Protein AF-0000000084341833 (afdb_homodimer)

Organism: Pseudonocardia thermophila (NCBI:txid1848)

Solvent-accessible surface area (backbone atoms only — not comparable to full-atom values): 9843 Å² total; per-residue (Å²): 118,82,86,72,82,60,78,78,48,49,78,26,49,56,100,87,25,45,24,37,38,28,77,38,63,88,56,93,53,40,26,41,33,35,30,28,66,87,80,62,47,67,31,76,39,40,23,58,54,50,42,45,56,39,68,47,55,66,70,62,62,53,46,72,66,36,63,72,71,69,50,65,79,59,66,60,54,97,68,69,70,81,126,119,81,85,71,83,60,76,78,46,47,77,26,48,56,100,88,25,44,24,38,39,29,77,39,62,87,56,93,54,39,26,40,33,35,30,27,66,88,80,62,48,66,30,77,38,41,22,59,54,50,41,46,56,36,67,45,56,65,69,63,62,53,47,70,65,36,63,71,73,67,49,65,80,61,66,61,55,97,70,66,70,83,127

Structure (mmCIF, N/CA/C/O backbone):
data_AF-0000000084341833-model_v1
#
loop_
_entity.id
_entity.type
_entity.pdbx_description
1 polymer 'Uncharacterized protein'
#
loop_
_atom_site.group_PDB
_atom_site.id
_atom_site.type_symbol
_atom_site.label_atom_id
_atom_site.label_alt_id
_atom_site.label_comp_id
_atom_site.label_asym_id
_atom_site.label_entity_id
_atom_site.label_seq_id
_atom_site.pdbx_PDB_ins_code
_atom_site.Cartn_x
_atom_site.Cartn_y
_atom_site.Cartn_z
_atom_site.occupancy
_atom_site.B_iso_or_equiv
_atom_site.auth_seq_id
_atom_site.auth_comp_id
_atom_site.auth_asym_id
_atom_site.auth_atom_id
_atom_site.pdbx_PDB_model_num
ATOM 1 N N . MET A 1 1 ? -17.547 20.031 17.734 1 27.19 1 MET A N 1
ATOM 2 C CA . MET A 1 1 ? -16.531 18.984 17.828 1 27.19 1 MET A CA 1
ATOM 3 C C . MET A 1 1 ? -16.281 18.359 16.453 1 27.19 1 MET A C 1
ATOM 5 O O . MET A 1 1 ? -17.219 17.891 15.805 1 27.19 1 MET A O 1
ATOM 9 N N . CYS A 1 2 ? -15.461 19.109 15.523 1 35.31 2 CYS A N 1
ATOM 10 C CA . CYS A 1 2 ? -15.07 18.188 14.469 1 35.31 2 CYS A CA 1
ATOM 11 C C . CYS A 1 2 ? -14.812 16.797 15.031 1 35.31 2 CYS A C 1
ATOM 13 O O . CYS A 1 2 ? -14.125 16.641 16.047 1 35.31 2 CYS A O 1
ATOM 15 N N . GLY A 1 3 ? -15.898 15.867 15.438 1 33.78 3 GLY A N 1
ATOM 16 C CA . GLY A 1 3 ? -15.711 14.594 16.109 1 33.78 3 GLY A CA 1
ATOM 17 C C . GLY A 1 3 ? -14.297 14.062 16 1 33.78 3 GLY A C 1
ATOM 18 O O . GLY A 1 3 ? -13.82 13.766 14.898 1 33.78 3 GLY A O 1
ATOM 19 N N . LEU A 1 4 ? -13.305 14.328 16.828 1 34.62 4 LEU A N 1
ATOM 20 C CA . LEU A 1 4 ? -11.859 14.25 17.031 1 34.62 4 LEU A CA 1
ATOM 21 C C . LEU A 1 4 ? -11.336 12.859 16.688 1 34.62 4 LEU A C 1
ATOM 23 O O . LEU A 1 4 ? -10.438 12.719 15.859 1 34.62 4 LEU A O 1
ATOM 27 N N . GLY A 1 5 ? -11.164 11.906 17.875 1 37.97 5 GLY A N 1
ATOM 28 C CA . GLY A 1 5 ? -10.047 11.078 18.297 1 37.97 5 GLY A CA 1
ATOM 29 C C . GLY A 1 5 ? -9.828 9.867 17.406 1 37.97 5 GLY A C 1
ATOM 30 O O . GLY A 1 5 ? -9.117 8.938 17.797 1 37.97 5 GLY A O 1
ATOM 31 N N . GLU A 1 6 ? -10.883 9.273 16.922 1 42.5 6 GLU A N 1
ATOM 32 C CA . GLU A 1 6 ? -10.828 8.031 16.156 1 42.5 6 GLU A CA 1
ATOM 33 C C . GLU A 1 6 ? -9.75 8.102 15.078 1 42.5 6 GLU A C 1
ATOM 35 O O . GLU A 1 6 ? -9.609 9.109 14.398 1 42.5 6 GLU A O 1
ATOM 40 N N . GLU A 1 7 ? -8.711 7.484 15.469 1 52.03 7 GLU A N 1
ATOM 41 C CA . GLU A 1 7 ? -7.637 7.457 14.484 1 52.03 7 GLU A CA 1
ATOM 42 C C . GLU A 1 7 ? -8.18 7.66 13.07 1 52.03 7 GLU A C 1
ATOM 44 O O . GLU A 1 7 ? -9.148 7.012 12.672 1 52.03 7 GLU A O 1
ATOM 49 N N . ALA A 1 8 ? -8.461 8.859 12.641 1 73.69 8 ALA A N 1
ATOM 50 C CA . ALA A 1 8 ? -8.914 9.383 11.359 1 73.69 8 ALA A CA 1
ATOM 51 C C . ALA A 1 8 ? -8.383 8.539 10.203 1 73.69 8 ALA A C 1
ATOM 53 O O . ALA A 1 8 ? -7.242 8.719 9.766 1 73.69 8 ALA A O 1
ATOM 54 N N . GLY A 1 9 ? -8.875 7.254 10.375 1 89.69 9 GLY A N 1
ATOM 55 C CA . GLY A 1 9 ? -8.555 6.422 9.227 1 89.69 9 GLY A CA 1
ATOM 56 C C . GLY A 1 9 ? -9.703 6.312 8.234 1 89.69 9 GLY A C 1
ATOM 57 O O . GLY A 1 9 ? -10.766 6.895 8.445 1 89.69 9 GLY A O 1
ATOM 58 N N . ALA A 1 10 ? -9.391 5.941 7.109 1 93.38 10 ALA A N 1
ATOM 59 C CA . ALA A 1 10 ? -10.367 5.695 6.047 1 93.38 10 ALA A CA 1
ATOM 60 C C . ALA A 1 10 ? -10.492 4.203 5.762 1 93.38 10 ALA A C 1
ATOM 62 O O . ALA A 1 10 ? -9.508 3.467 5.805 1 93.38 10 ALA A O 1
ATOM 63 N N . VAL A 1 11 ? -11.797 3.777 5.578 1 95.69 11 VAL A N 1
ATOM 64 C CA . VAL A 1 11 ? -12.039 2.377 5.246 1 95.69 11 VAL A CA 1
ATOM 65 C C . VAL A 1 11 ? -12.203 2.223 3.736 1 95.69 11 VAL A C 1
ATOM 67 O O . VAL A 1 11 ? -12.945 2.977 3.104 1 95.69 11 VAL A O 1
ATOM 70 N N . ILE A 1 12 ? -11.453 1.333 3.135 1 96.38 12 ILE A N 1
ATOM 71 C CA . ILE A 1 12 ? -11.57 0.917 1.741 1 96.38 12 ILE A CA 1
ATOM 72 C C . ILE A 1 12 ? -12.039 -0.536 1.675 1 96.38 12 ILE A C 1
ATOM 74 O O . ILE A 1 12 ? -11.352 -1.438 2.158 1 96.38 12 ILE A O 1
ATOM 78 N N . GLU A 1 13 ? -13.234 -0.699 1.108 1 96.25 13 GLU A N 1
ATOM 79 C CA . GLU A 1 13 ? -13.812 -2.041 1.146 1 96.25 13 GLU A CA 1
ATOM 80 C C . GLU A 1 13 ? -14.641 -2.322 -0.105 1 96.25 13 GLU A C 1
ATOM 82 O O . GLU A 1 13 ? -15.062 -1.394 -0.796 1 96.25 13 GLU A O 1
ATOM 87 N N . ASN A 1 14 ? -14.641 -3.52 -0.486 1 95.25 14 ASN A N 1
ATOM 88 C CA . ASN A 1 14 ? -15.578 -4.082 -1.448 1 95.25 14 ASN A CA 1
ATOM 89 C C . ASN A 1 14 ? -16.156 -5.402 -0.954 1 95.25 14 ASN A C 1
ATOM 91 O O . ASN A 1 14 ? -16.047 -5.73 0.229 1 95.25 14 ASN A O 1
ATOM 95 N N . GLU A 1 15 ? -16.875 -6.125 -1.63 1 94.88 15 GLU A N 1
ATOM 96 C CA . GLU A 1 15 ? -17.531 -7.359 -1.211 1 94.88 15 GLU A CA 1
ATOM 97 C C . GLU A 1 15 ? -16.516 -8.422 -0.812 1 94.88 15 GLU A C 1
ATOM 99 O O . GLU A 1 15 ? -16.844 -9.352 -0.071 1 94.88 15 GLU A O 1
ATOM 104 N N . PHE A 1 16 ? -15.195 -8.289 -1.16 1 94.56 16 PHE A N 1
ATOM 105 C CA . PHE A 1 16 ? -14.203 -9.336 -0.982 1 94.56 16 PHE A CA 1
ATOM 106 C C . PHE A 1 16 ? -13.203 -8.961 0.1 1 94.56 16 PHE A C 1
ATOM 108 O O . PHE A 1 16 ? -12.617 -9.828 0.743 1 94.56 16 PHE A O 1
ATOM 115 N N . ALA A 1 17 ? -13.055 -7.645 0.222 1 96.94 17 ALA A N 1
ATOM 116 C CA . ALA A 1 17 ? -12 -7.164 1.11 1 96.94 17 ALA A CA 1
ATOM 117 C C . ALA A 1 17 ? -12.445 -5.91 1.863 1 96.94 17 ALA A C 1
ATOM 119 O O . ALA A 1 17 ? -13.289 -5.156 1.379 1 96.94 17 ALA A O 1
ATOM 120 N N . SER A 1 18 ? -12 -5.742 3.113 1 97.81 18 SER A N 1
ATOM 121 C CA . SER A 1 18 ? -12.219 -4.578 3.967 1 97.81 18 SER A CA 1
ATOM 122 C C . SER A 1 18 ? -10.938 -4.191 4.707 1 97.81 18 SER A C 1
ATOM 124 O O . SER A 1 18 ? -10.43 -4.969 5.516 1 97.81 18 SER A O 1
ATOM 126 N N . VAL A 1 19 ? -10.406 -3.039 4.398 1 98 19 VAL A N 1
ATOM 127 C CA . VAL A 1 19 ? -9.164 -2.588 5.008 1 98 19 VAL A CA 1
ATOM 128 C C . VAL A 1 19 ? -9.328 -1.16 5.523 1 98 19 VAL A C 1
ATOM 130 O O . VAL A 1 19 ? -10.047 -0.355 4.926 1 98 19 VAL A O 1
ATOM 133 N N . THR A 1 20 ? -8.758 -0.88 6.668 1 97 20 THR A N 1
ATOM 134 C CA . THR A 1 20 ? -8.695 0.47 7.215 1 97 20 THR A CA 1
ATOM 135 C C . THR A 1 20 ? -7.293 1.055 7.039 1 97 20 THR A C 1
ATOM 137 O O . THR A 1 20 ? -6.297 0.39 7.328 1 97 20 THR A O 1
ATOM 140 N N . VAL A 1 21 ? -7.219 2.287 6.465 1 97.12 21 VAL A N 1
ATOM 141 C CA . VAL A 1 21 ? -5.938 2.975 6.32 1 97.12 21 VAL A CA 1
ATOM 142 C C . VAL A 1 21 ? -5.887 4.168 7.273 1 97.12 21 VAL A C 1
ATOM 144 O O . VAL A 1 21 ? -6.863 4.906 7.41 1 97.12 21 VAL A O 1
ATOM 147 N N . VAL A 1 22 ? -4.766 4.227 7.961 1 94.56 22 VAL A N 1
ATOM 148 C CA . VAL A 1 22 ? -4.562 5.285 8.945 1 94.56 22 VAL A CA 1
ATOM 149 C C . VAL A 1 22 ? -3.164 5.879 8.781 1 94.56 22 VAL A C 1
ATOM 151 O O . VAL A 1 22 ? -2.193 5.148 8.57 1 94.56 22 VAL A O 1
ATOM 154 N N . ILE A 1 23 ? -3.08 7.18 8.828 1 93.75 23 ILE A N 1
ATOM 155 C CA . ILE A 1 23 ? -1.766 7.809 8.906 1 93.75 23 ILE A CA 1
ATOM 156 C C . ILE A 1 23 ? -1.243 7.73 10.336 1 93.75 23 ILE A C 1
ATOM 158 O O . ILE A 1 23 ? -1.815 8.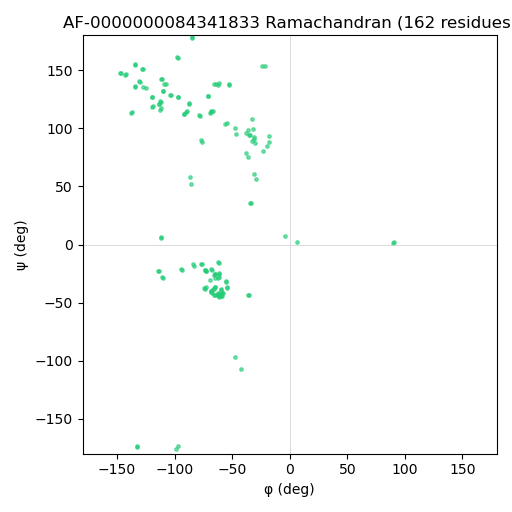336 11.25 1 93.75 23 ILE A O 1
ATOM 162 N N . ASP A 1 24 ? -0.227 6.949 10.5 1 92.94 24 ASP A N 1
ATOM 163 C CA . ASP A 1 24 ? 0.401 6.789 11.805 1 92.94 24 ASP A CA 1
ATOM 164 C C . ASP A 1 24 ? 1.513 7.816 12.008 1 92.94 24 ASP A C 1
ATOM 166 O O . ASP A 1 24 ? 2.549 7.758 11.344 1 92.94 24 ASP A O 1
ATOM 170 N N . GLU A 1 25 ? 1.318 8.695 12.938 1 85.88 25 GLU A N 1
ATOM 171 C CA . GLU A 1 25 ? 2.279 9.758 13.195 1 85.88 25 GLU A CA 1
ATOM 172 C C . GLU A 1 25 ? 2.969 9.57 14.539 1 85.88 25 GLU A C 1
ATOM 174 O O . GLU A 1 25 ? 3.541 10.516 15.086 1 85.88 25 GLU A O 1
ATOM 179 N N . ARG A 1 26 ? 2.764 8.453 15.258 1 79 26 ARG A N 1
ATOM 180 C CA . ARG A 1 26 ? 3.279 8.219 16.609 1 79 26 ARG A CA 1
ATOM 181 C C . ARG A 1 26 ? 4.801 8.141 16.594 1 79 26 ARG A C 1
ATOM 183 O O . ARG A 1 26 ? 5.445 8.445 17.609 1 79 26 ARG A O 1
ATOM 190 N N . GLY A 1 27 ? 5.438 7.789 15.57 1 76.25 27 GLY A N 1
ATOM 191 C CA . GLY A 1 27 ? 6.887 7.758 15.5 1 76.25 27 GLY A CA 1
ATOM 192 C C . GLY A 1 27 ? 7.48 8.977 14.82 1 76.25 27 GLY A C 1
ATOM 193 O O . GLY A 1 27 ? 6.816 10.008 14.695 1 76.25 27 GLY A O 1
ATOM 194 N N . HIS A 1 28 ? 8.742 8.992 14.641 1 78.12 28 HIS A N 1
ATOM 195 C CA . HIS A 1 28 ? 9.461 10.086 13.992 1 78.12 28 HIS A CA 1
ATOM 196 C C . HIS A 1 28 ? 8.945 10.328 12.578 1 78.12 28 HIS A C 1
ATOM 198 O O . HIS A 1 28 ? 8.727 11.477 12.18 1 78.12 28 HIS A O 1
ATOM 204 N N . ASP A 1 29 ? 8.727 9.25 11.93 1 87.75 29 ASP A N 1
ATOM 205 C CA . ASP A 1 29 ? 8.273 9.414 10.555 1 87.75 29 ASP A CA 1
ATOM 206 C C . ASP A 1 29 ? 6.824 8.969 10.383 1 87.75 29 ASP A C 1
ATOM 208 O O . ASP A 1 29 ? 6.375 8.047 11.07 1 87.75 29 ASP A O 1
ATOM 212 N N . ARG A 1 30 ? 6.137 9.641 9.609 1 92.94 30 ARG A N 1
ATOM 213 C CA . ARG A 1 30 ? 4.777 9.242 9.273 1 92.94 30 ARG A CA 1
ATOM 214 C C . ARG A 1 30 ? 4.77 7.93 8.492 1 92.94 30 ARG A C 1
ATOM 216 O O . ARG A 1 30 ? 5.617 7.715 7.625 1 92.94 30 ARG A O 1
ATOM 223 N N . ARG A 1 31 ? 3.854 7.074 8.828 1 96.44 31 ARG A N 1
ATOM 224 C CA . ARG A 1 31 ? 3.67 5.809 8.125 1 96.44 31 ARG A CA 1
ATOM 225 C C . ARG A 1 31 ? 2.193 5.551 7.836 1 96.44 31 ARG A C 1
ATOM 227 O O . ARG A 1 31 ? 1.319 6.16 8.453 1 96.44 31 ARG A O 1
ATOM 234 N N . LEU A 1 32 ? 2.008 4.793 6.844 1 96.69 32 LEU A N 1
ATOM 235 C CA . LEU A 1 32 ? 0.647 4.352 6.555 1 96.69 32 LEU A CA 1
ATOM 236 C C . LEU A 1 32 ? 0.351 3.023 7.242 1 96.69 32 LEU A C 1
ATOM 238 O O . LEU A 1 32 ? 1.014 2.02 6.973 1 96.69 32 LEU A O 1
ATOM 242 N N . ARG A 1 33 ? -0.517 3.086 8.172 1 96.94 33 ARG A N 1
ATOM 243 C CA . ARG A 1 33 ? -0.982 1.854 8.805 1 96.94 33 ARG A CA 1
ATOM 244 C C . ARG A 1 33 ? -2.164 1.264 8.047 1 96.94 33 ARG A C 1
ATOM 246 O O . ARG A 1 33 ? -3.148 1.957 7.781 1 96.94 33 ARG A O 1
ATOM 253 N N . VAL A 1 34 ? -2.076 0.056 7.566 1 97.88 34 VAL A N 1
ATOM 254 C CA . VAL A 1 34 ? -3.127 -0.677 6.871 1 97.88 34 VAL A CA 1
ATOM 255 C C . VAL A 1 34 ? -3.586 -1.857 7.723 1 97.88 34 VAL A C 1
ATOM 257 O O . VAL A 1 34 ? -2.779 -2.707 8.102 1 97.88 34 VAL A O 1
ATOM 260 N N . VAL A 1 35 ? -4.816 -1.916 8 1 97.81 35 VAL A N 1
ATOM 261 C CA . VAL A 1 35 ? -5.367 -2.967 8.852 1 97.81 35 VAL A CA 1
ATOM 262 C C . VAL A 1 35 ? -6.398 -3.775 8.07 1 97.81 35 VAL A C 1
ATOM 264 O O . VAL A 1 35 ? -7.34 -3.211 7.504 1 97.81 35 VAL A O 1
ATOM 267 N N . ASP A 1 36 ? -6.148 -5.086 7.883 1 98.06 36 ASP A N 1
ATOM 268 C CA . ASP A 1 36 ? -7.195 -5.98 7.398 1 98.06 36 ASP A CA 1
ATOM 269 C C . ASP A 1 36 ? -8.305 -6.133 8.43 1 98.06 36 ASP A C 1
ATOM 271 O O . ASP A 1 36 ? -8.125 -6.785 9.461 1 98.06 36 ASP A O 1
ATOM 275 N N . ASN A 1 37 ? -9.477 -5.672 8.117 1 97.94 37 ASN A N 1
ATOM 276 C CA . ASN A 1 37 ? -10.562 -5.613 9.094 1 97.94 37 ASN A CA 1
ATOM 277 C C . ASN A 1 37 ? -11.125 -7 9.383 1 97.94 37 ASN A C 1
ATOM 279 O O . ASN A 1 37 ? -11.781 -7.211 10.406 1 97.94 37 ASN A O 1
ATOM 283 N N . HIS A 1 38 ? -10.945 -7.988 8.492 1 96.5 38 HIS A N 1
ATOM 284 C CA . HIS A 1 38 ? -11.461 -9.336 8.703 1 96.5 38 HIS A CA 1
ATOM 285 C C . HIS A 1 38 ? -10.633 -10.086 9.734 1 96.5 38 HIS A C 1
ATOM 287 O O . HIS A 1 38 ? -11.18 -10.781 10.594 1 96.5 38 HIS A O 1
ATOM 293 N N . THR A 1 39 ? -9.297 -9.914 9.758 1 96.31 39 THR A N 1
ATOM 294 C CA . THR A 1 39 ? -8.414 -10.703 10.609 1 96.31 39 THR A CA 1
ATOM 295 C C . THR A 1 39 ? -7.75 -9.828 11.664 1 96.31 39 THR A C 1
ATOM 297 O O . THR A 1 39 ? -7.289 -10.328 12.695 1 96.31 39 THR A O 1
ATOM 300 N N . GLY A 1 40 ? -7.668 -8.578 11.414 1 96.81 40 GLY A N 1
ATOM 301 C CA . GLY A 1 40 ? -6.98 -7.676 12.328 1 96.81 40 GLY A CA 1
ATOM 302 C C . GLY A 1 40 ? -5.504 -7.527 12.016 1 96.81 40 GLY A C 1
ATOM 303 O O . GLY A 1 40 ? -4.785 -6.812 12.719 1 96.81 40 GLY A O 1
ATOM 304 N N . ARG A 1 41 ? -5.078 -8.211 10.945 1 97.12 41 ARG A N 1
ATOM 305 C CA . ARG A 1 41 ? -3.676 -8.102 10.562 1 97.12 41 ARG A CA 1
ATOM 306 C C . ARG A 1 41 ? -3.32 -6.66 10.203 1 97.12 41 ARG A C 1
ATOM 308 O O . ARG A 1 41 ? -4.102 -5.969 9.547 1 97.12 41 ARG A O 1
ATOM 315 N N . THR A 1 42 ? -2.123 -6.246 10.664 1 97.44 42 THR A N 1
ATOM 316 C CA . THR A 1 42 ? -1.72 -4.852 10.5 1 97.44 42 THR A CA 1
ATOM 317 C C . THR A 1 42 ? -0.347 -4.762 9.844 1 97.44 42 THR A C 1
ATOM 319 O O . THR A 1 42 ? 0.562 -5.523 10.18 1 97.44 42 THR A O 1
ATOM 322 N N . ALA A 1 43 ? -0.225 -3.852 8.859 1 97.75 43 ALA A N 1
ATOM 323 C CA . ALA A 1 43 ? 1.051 -3.551 8.219 1 97.75 43 ALA A CA 1
ATOM 324 C C . ALA A 1 43 ? 1.323 -2.049 8.219 1 97.75 43 ALA A C 1
ATOM 326 O O . ALA A 1 43 ? 0.39 -1.243 8.234 1 97.75 43 ALA A O 1
ATOM 327 N N . TYR A 1 44 ? 2.594 -1.712 8.242 1 96.5 44 TYR A N 1
ATOM 328 C CA . TYR A 1 44 ? 3.027 -0.319 8.219 1 96.5 44 TYR A CA 1
ATOM 329 C C . TYR A 1 44 ? 3.889 -0.039 6.992 1 96.5 44 TYR A C 1
ATOM 331 O O . TYR A 1 44 ? 4.84 -0.772 6.715 1 96.5 44 TYR A O 1
ATOM 339 N N . PHE A 1 45 ? 3.525 0.976 6.215 1 97.06 45 PHE A N 1
ATOM 340 C CA . PHE A 1 45 ? 4.281 1.363 5.031 1 97.06 45 PHE A CA 1
ATOM 341 C C . PHE A 1 45 ? 4.902 2.744 5.215 1 97.06 45 PHE A C 1
ATOM 343 O O . PHE A 1 45 ? 4.188 3.729 5.418 1 97.06 45 PHE A O 1
ATOM 350 N N . ASP A 1 46 ? 6.168 2.818 5.129 1 96.94 46 ASP A N 1
ATOM 351 C CA . ASP A 1 46 ? 6.859 4.102 5.188 1 96.94 46 ASP A CA 1
ATOM 352 C C . ASP A 1 46 ? 6.902 4.762 3.811 1 96.94 46 ASP A C 1
ATOM 354 O O . ASP A 1 46 ? 6.383 4.215 2.836 1 96.94 46 ASP A O 1
ATOM 358 N N . ALA A 1 47 ? 7.477 5.93 3.801 1 97.38 47 ALA A N 1
ATOM 359 C CA . ALA A 1 47 ? 7.496 6.738 2.582 1 97.38 47 ALA A CA 1
ATOM 360 C C . ALA A 1 47 ? 8.195 5.996 1.445 1 97.38 47 ALA A C 1
ATOM 362 O O . ALA A 1 47 ? 7.707 5.98 0.314 1 97.38 47 ALA A O 1
ATOM 363 N N . LEU A 1 48 ? 9.32 5.32 1.737 1 96.94 48 LEU A N 1
ATOM 364 C CA . LEU A 1 48 ? 10.102 4.641 0.709 1 96.94 48 LEU A CA 1
ATOM 365 C C . LEU A 1 48 ? 9.336 3.449 0.142 1 96.94 48 LEU A C 1
ATOM 367 O O . LEU A 1 48 ? 9.344 3.221 -1.069 1 96.94 48 LEU A O 1
ATOM 371 N N . LEU A 1 49 ? 8.688 2.734 1.006 1 96.62 49 LEU A N 1
ATOM 372 C CA . LEU A 1 49 ? 7.902 1.583 0.568 1 96.62 49 LEU A CA 1
ATOM 373 C C . LEU A 1 49 ? 6.723 2.023 -0.291 1 96.62 49 LEU A C 1
ATOM 375 O O . LEU A 1 49 ? 6.465 1.442 -1.348 1 96.62 49 LEU A O 1
ATOM 379 N N . LEU A 1 50 ? 6.027 3.07 0.121 1 97.56 50 LEU A N 1
ATOM 380 C CA . LEU A 1 50 ? 4.902 3.586 -0.649 1 97.56 50 LEU A CA 1
ATOM 381 C C . LEU A 1 50 ? 5.355 4.066 -2.023 1 97.56 50 LEU A C 1
ATOM 383 O O . LEU A 1 50 ? 4.68 3.822 -3.025 1 97.56 50 LEU A O 1
ATOM 387 N N . GLU A 1 51 ? 6.484 4.746 -2 1 97.62 51 GLU A N 1
ATOM 388 C CA . GLU A 1 51 ? 7.043 5.199 -3.271 1 97.62 51 GLU A CA 1
ATOM 389 C C . GLU A 1 51 ? 7.371 4.02 -4.18 1 97.62 51 GLU A C 1
ATOM 391 O O . GLU A 1 51 ? 7.078 4.051 -5.379 1 97.62 51 GLU A O 1
ATOM 396 N N . THR A 1 52 ? 7.996 2.992 -3.652 1 96 52 THR A N 1
ATOM 397 C CA . THR A 1 52 ? 8.336 1.781 -4.391 1 96 52 THR A CA 1
ATOM 398 C C . THR A 1 52 ? 7.082 1.121 -4.957 1 96 52 THR A C 1
ATOM 400 O O . THR A 1 52 ? 7.059 0.721 -6.121 1 96 52 THR A O 1
ATOM 403 N N . LEU A 1 53 ? 6.031 1.025 -4.164 1 96.56 53 LEU A N 1
ATOM 404 C CA . LEU A 1 53 ? 4.785 0.4 -4.598 1 96.56 53 LEU A CA 1
ATOM 405 C C . LEU A 1 53 ? 4.141 1.195 -5.727 1 96.56 53 LEU A C 1
ATOM 407 O O . LEU A 1 53 ? 3.561 0.615 -6.645 1 96.56 53 LEU A O 1
ATOM 411 N N . ALA A 1 54 ? 4.254 2.514 -5.637 1 97.06 54 ALA A N 1
ATOM 412 C CA . ALA A 1 54 ? 3.684 3.365 -6.68 1 97.06 54 ALA A CA 1
ATOM 413 C C . ALA A 1 54 ? 4.383 3.139 -8.016 1 97.06 54 ALA A C 1
ATOM 415 O O . ALA A 1 54 ? 3.795 3.352 -9.078 1 97.06 54 ALA A O 1
ATOM 416 N N . TRP A 1 55 ? 5.652 2.676 -7.961 1 95.25 55 TRP A N 1
ATOM 417 C CA . TRP A 1 55 ? 6.457 2.488 -9.164 1 95.25 55 TRP A CA 1
ATOM 418 C C . TRP A 1 55 ? 6.359 1.051 -9.664 1 95.25 55 TRP A C 1
ATOM 420 O O . TRP A 1 55 ? 6.688 0.766 -10.82 1 95.25 55 TRP A O 1
ATOM 430 N N . THR A 1 56 ? 5.984 0.169 -8.82 1 94.75 56 THR A N 1
ATOM 431 C CA . THR A 1 56 ? 5.891 -1.241 -9.18 1 94.75 56 THR A CA 1
ATOM 432 C C . THR A 1 56 ? 4.715 -1.48 -10.125 1 94.75 56 THR A C 1
ATOM 434 O O . THR A 1 56 ? 3.596 -1.038 -9.852 1 94.75 56 THR A O 1
ATOM 437 N N . PRO A 1 57 ? 4.961 -2.139 -11.273 1 94.31 57 PRO A N 1
ATOM 438 C CA . PRO A 1 57 ? 3.832 -2.453 -12.148 1 94.31 57 PRO A CA 1
ATOM 439 C C . PRO A 1 57 ? 2.705 -3.182 -11.422 1 94.31 57 PRO A C 1
ATOM 441 O O . PRO A 1 57 ? 2.963 -4.078 -10.617 1 94.31 57 PRO A O 1
ATOM 444 N N . GLU A 1 58 ? 1.444 -2.787 -11.719 1 93.12 58 GLU A N 1
ATOM 445 C CA . GLU A 1 58 ? 0.279 -3.359 -11.055 1 93.12 58 GLU A CA 1
ATOM 446 C C . GLU A 1 58 ? 0.267 -4.883 -11.172 1 93.12 58 GLU A C 1
ATOM 448 O O . GLU A 1 58 ? -0.135 -5.578 -10.242 1 93.12 58 GLU A O 1
ATOM 453 N N . ALA A 1 59 ? 0.717 -5.348 -12.367 1 91.62 59 ALA A N 1
ATOM 454 C CA . ALA A 1 59 ? 0.737 -6.793 -12.602 1 91.62 59 ALA A CA 1
ATOM 455 C C . ALA A 1 59 ? 1.624 -7.496 -11.578 1 91.62 59 ALA A C 1
ATOM 457 O O . ALA A 1 59 ? 1.312 -8.602 -11.133 1 91.62 59 ALA A O 1
ATOM 458 N N . GLU A 1 60 ? 2.77 -6.914 -11.188 1 91.5 60 GLU A N 1
ATOM 459 C CA . GLU A 1 60 ? 3.668 -7.488 -10.188 1 91.5 60 GLU A CA 1
ATOM 460 C C . GLU A 1 60 ? 3.035 -7.465 -8.797 1 91.5 60 GLU A C 1
ATOM 462 O O . GLU A 1 60 ? 3.127 -8.445 -8.055 1 91.5 60 GLU A O 1
ATOM 467 N N . LEU A 1 61 ? 2.371 -6.449 -8.438 1 94.5 61 LEU A N 1
ATOM 468 C CA . LEU A 1 61 ? 1.694 -6.348 -7.152 1 94.5 61 LEU A CA 1
ATOM 469 C C . LEU A 1 61 ? 0.555 -7.355 -7.055 1 94.5 61 LEU A C 1
ATOM 471 O O . LEU A 1 61 ? 0.379 -8.008 -6.02 1 94.5 61 LEU A O 1
ATOM 475 N N . ARG A 1 62 ? -0.137 -7.523 -8.203 1 92 62 ARG A N 1
ATOM 476 C CA . ARG A 1 62 ? -1.251 -8.469 -8.211 1 92 62 ARG A CA 1
ATOM 477 C C . ARG A 1 62 ? -0.751 -9.906 -8.18 1 92 62 ARG A C 1
ATOM 479 O O . ARG A 1 62 ? -1.475 -10.812 -7.758 1 92 62 ARG A O 1
ATOM 486 N N . GLY A 1 63 ? 0.499 -10.031 -8.633 1 90.5 63 GLY A N 1
ATOM 487 C CA . GLY A 1 63 ? 1.125 -11.336 -8.539 1 90.5 63 GLY A CA 1
ATOM 488 C C . GLY A 1 63 ? 1.269 -11.836 -7.113 1 90.5 63 GLY A C 1
ATOM 489 O O . GLY A 1 63 ? 1.325 -13.039 -6.871 1 90.5 63 GLY A O 1
ATOM 490 N N . LEU A 1 64 ? 1.31 -11.008 -6.203 1 90.38 64 LEU A N 1
ATOM 491 C CA . LEU A 1 64 ? 1.389 -11.359 -4.789 1 90.38 64 LEU A CA 1
ATOM 492 C C . LEU A 1 64 ? 0.1 -12.031 -4.324 1 90.38 64 LEU A C 1
ATOM 494 O O . LEU A 1 64 ? 0.08 -12.688 -3.281 1 90.38 64 LEU A O 1
ATOM 498 N N . LEU A 1 65 ? -1.016 -11.805 -5.059 1 85.62 65 LEU A N 1
ATOM 499 C CA . LEU A 1 65 ? -2.309 -12.406 -4.762 1 85.62 65 LEU A CA 1
ATOM 500 C C . LEU A 1 65 ? -2.34 -13.867 -5.207 1 85.62 65 LEU A C 1
ATOM 502 O O . LEU A 1 65 ? -3.223 -14.625 -4.801 1 85.62 65 LEU A O 1
ATOM 506 N N . ASP A 1 66 ? -1.312 -14.117 -6.078 1 80.06 66 ASP A N 1
ATOM 507 C CA . ASP A 1 66 ? -1.287 -15.461 -6.641 1 80.06 66 ASP A CA 1
ATOM 508 C C . ASP A 1 66 ? -0.953 -16.5 -5.574 1 80.06 66 ASP A C 1
ATOM 510 O O . ASP A 1 66 ? 0.146 -16.484 -5.016 1 80.06 66 ASP A O 1
ATOM 514 N N . PRO A 1 67 ? -1.945 -17.328 -5.309 1 70.88 67 PRO A N 1
ATOM 515 C CA . PRO A 1 67 ? -1.725 -18.375 -4.312 1 70.88 67 PRO A CA 1
ATOM 516 C C . PRO A 1 67 ? -0.516 -19.25 -4.641 1 70.88 67 PRO A C 1
ATOM 518 O O . PRO A 1 67 ? 0.076 -19.859 -3.738 1 70.88 67 PRO A O 1
ATOM 521 N N . ALA A 1 68 ? -0.281 -19.422 -5.934 1 63.16 68 ALA A N 1
ATOM 522 C CA . ALA A 1 68 ? 0.868 -20.234 -6.316 1 63.16 68 ALA A CA 1
ATOM 523 C C . ALA A 1 68 ? 2.17 -19.625 -5.805 1 63.16 68 ALA A C 1
ATOM 525 O O . ALA A 1 68 ? 3.189 -20.312 -5.707 1 63.16 68 ALA A O 1
ATOM 526 N N . ARG A 1 69 ? 2.246 -18.438 -5.637 1 58.66 69 ARG A N 1
ATOM 527 C CA . ARG A 1 69 ? 3.416 -17.75 -5.113 1 58.66 69 ARG A CA 1
ATOM 528 C C . ARG A 1 69 ? 3.723 -18.188 -3.686 1 58.66 69 ARG A C 1
ATOM 530 O O . ARG A 1 69 ? 4.879 -18.172 -3.26 1 58.66 69 ARG A O 1
ATOM 537 N N . HIS A 1 70 ? 2.66 -18.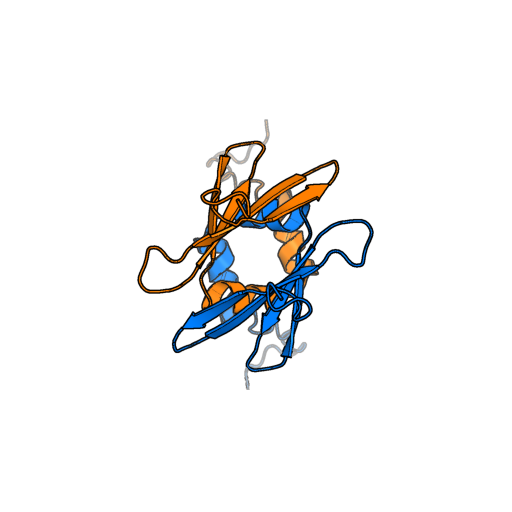266 -2.955 1 55.19 70 HIS A N 1
ATOM 538 C CA . HIS A 1 70 ? 2.836 -18.734 -1.584 1 55.19 70 HIS A CA 1
ATOM 539 C C . HIS A 1 70 ? 2.875 -20.266 -1.521 1 55.19 70 HIS A C 1
ATOM 541 O O . HIS A 1 70 ? 2.965 -20.844 -0.435 1 55.19 70 HIS A O 1
ATOM 547 N N . ARG A 1 71 ? 2.387 -20.922 -2.545 1 48.97 71 ARG A N 1
ATOM 548 C CA . ARG A 1 71 ? 2.586 -22.359 -2.537 1 48.97 71 ARG A CA 1
ATOM 549 C C . ARG A 1 71 ? 4.062 -22.719 -2.381 1 48.97 71 ARG A C 1
ATOM 551 O O . ARG A 1 71 ? 4.902 -22.234 -3.145 1 48.97 71 ARG A O 1
ATOM 558 N N . TRP A 1 72 ? 4.285 -23.109 -1.25 1 48.78 72 TRP A N 1
ATOM 559 C CA . TRP A 1 72 ? 5.453 -23.578 -0.513 1 48.78 72 TRP A CA 1
ATOM 560 C C . TRP A 1 72 ? 6.422 -24.312 -1.438 1 48.78 72 TRP A C 1
ATOM 562 O O . TRP A 1 72 ? 6.004 -25.094 -2.289 1 48.78 72 TRP A O 1
ATOM 572 N N . THR A 1 73 ? 7.418 -23.578 -1.825 1 44.09 73 THR A N 1
ATOM 573 C CA . THR A 1 73 ? 8.656 -24.328 -2.004 1 44.09 73 THR A CA 1
ATOM 574 C C . THR A 1 73 ? 8.742 -25.469 -0.99 1 44.09 73 THR A C 1
ATOM 576 O O . THR A 1 73 ? 9.125 -25.25 0.162 1 44.09 73 THR A O 1
ATOM 579 N N . VAL A 1 74 ? 7.613 -26.078 -0.663 1 42.41 74 VAL A N 1
ATOM 580 C CA . VAL A 1 74 ? 7.855 -27.328 0.053 1 42.41 74 VAL A CA 1
ATOM 581 C C . VAL A 1 74 ? 9.141 -27.969 -0.452 1 42.41 74 VAL A C 1
ATOM 583 O O . VAL A 1 74 ? 9.305 -28.203 -1.653 1 42.41 74 VAL A O 1
ATOM 586 N N . ASP A 1 75 ? 10.141 -27.562 0.191 1 41.91 75 ASP A N 1
ATOM 587 C CA . ASP A 1 75 ? 11.344 -28.344 -0.036 1 41.91 75 ASP A CA 1
ATOM 588 C C . ASP A 1 75 ? 10.992 -29.812 -0.329 1 41.91 75 ASP A C 1
ATOM 590 O O . ASP A 1 75 ? 10.344 -30.469 0.482 1 41.91 75 ASP A O 1
ATOM 594 N N . PRO A 1 76 ? 10.836 -30.219 -1.579 1 42.09 76 PRO A N 1
ATOM 595 C CA . PRO A 1 76 ? 10.656 -31.656 -1.699 1 42.09 76 PRO A CA 1
ATOM 596 C C . PRO A 1 76 ? 11.469 -32.438 -0.674 1 42.09 76 PRO A C 1
ATOM 598 O O . PRO A 1 76 ? 12.57 -32.031 -0.305 1 42.09 76 PRO A O 1
ATOM 601 N N . GLY A 1 77 ? 10.961 -32.844 0.524 1 39.41 77 GLY A N 1
ATOM 602 C CA . GLY A 1 77 ? 11.828 -33.75 1.265 1 39.41 77 GLY A CA 1
ATOM 603 C C . GLY A 1 77 ? 12.836 -34.469 0.383 1 39.41 77 GLY A C 1
ATOM 604 O O . GLY A 1 77 ? 12.766 -34.375 -0.845 1 39.41 77 GLY A O 1
ATOM 605 N N . PRO A 1 78 ? 13.977 -34.875 0.941 1 47.09 78 PRO A N 1
ATOM 606 C CA . PRO A 1 78 ? 14.938 -35.531 0.046 1 47.09 78 PRO A CA 1
ATOM 607 C C . PRO A 1 78 ? 14.25 -36.375 -1.015 1 47.09 78 PRO A C 1
ATOM 609 O O . PRO A 1 78 ? 14.828 -36.625 -2.078 1 47.09 78 PRO A O 1
ATOM 612 N N . ASP A 1 79 ? 13.164 -37.156 -0.515 1 40.5 79 ASP A N 1
ATOM 613 C CA . ASP A 1 79 ? 12.609 -38.125 -1.459 1 40.5 79 ASP A CA 1
ATOM 614 C C . ASP A 1 79 ? 11.539 -37.469 -2.334 1 40.5 79 ASP A C 1
ATOM 616 O O . ASP A 1 79 ? 10.602 -36.844 -1.824 1 40.5 79 ASP A O 1
ATOM 620 N N . GLY A 1 80 ? 11.539 -36.438 -3.154 1 45.06 80 GLY A N 1
ATOM 621 C CA . GLY A 1 80 ? 10.742 -35.844 -4.215 1 45.06 80 GLY A CA 1
ATOM 622 C C . GLY A 1 80 ? 9.414 -36.531 -4.434 1 45.06 80 GLY A C 1
ATOM 623 O O . GLY A 1 80 ? 8.789 -36.406 -5.484 1 45.06 80 GLY A O 1
ATOM 624 N N . THR A 1 81 ? 8.984 -37.562 -3.701 1 41.25 81 THR A N 1
ATOM 625 C CA . THR A 1 81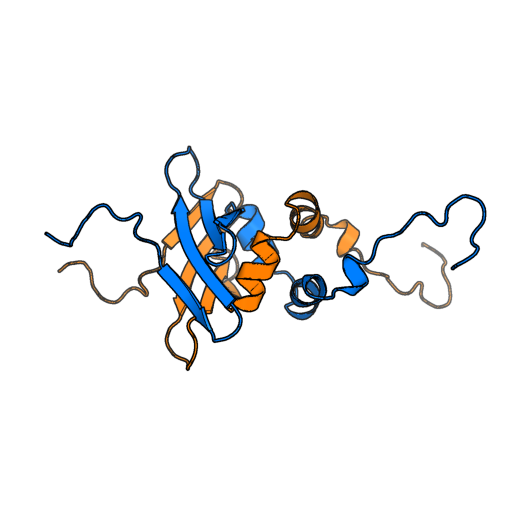 ? 7.789 -38.344 -4.031 1 41.25 81 THR A CA 1
ATOM 626 C C . THR A 1 81 ? 6.527 -37.562 -3.639 1 41.25 81 THR A C 1
ATOM 628 O O . THR A 1 81 ? 6.406 -37.094 -2.506 1 41.25 81 THR A O 1
ATOM 631 N N . THR A 1 82 ? 5.879 -36.719 -4.434 1 47.19 82 THR A N 1
ATOM 632 C CA . THR A 1 82 ? 4.512 -36.219 -4.312 1 47.19 82 THR A CA 1
ATOM 633 C C . THR A 1 82 ? 3.58 -37.312 -3.805 1 47.19 82 THR A C 1
ATOM 635 O O . THR A 1 82 ? 3.447 -38.375 -4.438 1 47.19 82 THR A O 1
ATOM 638 N N . ARG A 1 83 ? 3.287 -37.406 -2.494 1 31.3 83 ARG A N 1
ATOM 639 C CA . ARG A 1 83 ? 2.252 -38.375 -2.199 1 31.3 83 ARG A CA 1
ATOM 640 C C . ARG A 1 83 ? 0.88 -37.906 -2.641 1 31.3 83 ARG A C 1
ATOM 642 O O . ARG A 1 83 ? 0.569 -36.719 -2.504 1 31.3 83 ARG A O 1
ATOM 649 N N . MET B 1 1 ? -13.039 28.453 7.617 1 28.28 1 MET B N 1
ATOM 650 C CA . MET B 1 1 ? -12.773 27.625 6.438 1 28.28 1 MET B CA 1
ATOM 651 C C . MET B 1 1 ? -11.961 26.391 6.805 1 28.28 1 MET B C 1
ATOM 653 O O . MET B 1 1 ? -10.812 26.5 7.23 1 28.28 1 MET B O 1
ATOM 657 N N . CYS B 1 2 ? -12.633 25.375 7.555 1 34.66 2 CYS B N 1
ATOM 658 C CA . CYS B 1 2 ? -11.766 24.219 7.492 1 34.66 2 CYS B CA 1
ATOM 659 C C . CYS B 1 2 ? -11.109 24.094 6.125 1 34.66 2 CYS B C 1
ATOM 661 O O . CYS B 1 2 ? -11.781 24.234 5.098 1 34.66 2 CYS B O 1
ATOM 663 N N . GLY B 1 3 ? -9.953 24.891 5.719 1 33.94 3 GLY B N 1
ATOM 664 C CA . GLY B 1 3 ? -9.406 24.938 4.371 1 33.94 3 GLY B CA 1
ATOM 665 C C . GLY B 1 3 ? -9.852 23.781 3.504 1 33.94 3 GLY B C 1
ATOM 666 O O . GLY B 1 3 ? -9.602 22.609 3.838 1 33.94 3 GLY B O 1
ATOM 667 N N . LEU B 1 4 ? -10.898 23.766 2.678 1 35.09 4 LEU B N 1
ATOM 668 C CA . LEU B 1 4 ? -11.766 22.938 1.849 1 35.09 4 LEU B CA 1
ATOM 669 C C . LEU B 1 4 ? -10.953 21.906 1.075 1 35.09 4 LEU B C 1
ATOM 671 O O . LEU B 1 4 ? -11.031 20.703 1.366 1 35.09 4 LEU B O 1
ATOM 675 N N . GLY B 1 5 ? -10.82 22.188 -0.423 1 37.78 5 GLY B N 1
ATOM 676 C CA . GLY B 1 5 ? -10.93 21.375 -1.619 1 37.78 5 GLY B CA 1
ATOM 677 C C . GLY B 1 5 ? -9.805 20.375 -1.77 1 37.78 5 GLY B C 1
ATOM 678 O O . GLY B 1 5 ? -9.562 19.859 -2.863 1 37.78 5 GLY B O 1
ATOM 679 N N . GLU B 1 6 ? -8.648 20.672 -1.29 1 42.66 6 GLU B N 1
ATOM 680 C CA . GLU B 1 6 ? -7.438 19.875 -1.471 1 42.66 6 GLU B CA 1
ATOM 681 C C . GLU B 1 6 ? -7.699 18.391 -1.208 1 42.66 6 GLU B C 1
ATOM 683 O O . GLU B 1 6 ? -8.344 18.047 -0.221 1 42.66 6 GLU B O 1
ATOM 688 N N . GLU B 1 7 ? -7.949 17.797 -2.299 1 51.81 7 GLU B N 1
ATOM 689 C CA . GLU B 1 7 ? -8.109 16.359 -2.131 1 51.81 7 GLU B CA 1
ATOM 690 C C . GLU B 1 7 ? -7.469 15.883 -0.832 1 51.81 7 GLU B C 1
ATOM 692 O O . GLU B 1 7 ? -6.359 16.297 -0.49 1 51.81 7 GLU B O 1
ATOM 697 N N . ALA B 1 8 ? -8.141 15.945 0.314 1 73.81 8 ALA B N 1
ATOM 698 C CA . ALA B 1 8 ? -7.848 15.523 1.682 1 73.81 8 ALA B CA 1
ATOM 699 C C . ALA B 1 8 ? -6.922 14.312 1.697 1 73.81 8 ALA B C 1
ATOM 701 O O . ALA B 1 8 ? -7.379 13.172 1.61 1 73.81 8 ALA B O 1
ATOM 702 N N . GLY B 1 9 ? -5.773 14.641 0.992 1 89.62 9 GLY B N 1
ATOM 703 C CA . GLY B 1 9 ? -4.773 13.594 1.106 1 89.62 9 GLY B CA 1
ATOM 704 C C . GLY B 1 9 ? -3.742 13.859 2.186 1 89.62 9 GLY B C 1
ATOM 705 O O . GLY B 1 9 ? -3.801 14.891 2.861 1 89.62 9 GLY B O 1
ATOM 706 N N . ALA B 1 10 ? -3.109 12.875 2.58 1 93.38 10 ALA B N 1
ATOM 707 C CA . ALA B 1 10 ? -2.018 12.961 3.547 1 93.38 10 ALA B CA 1
ATOM 708 C C . ALA B 1 10 ? -0.669 12.727 2.871 1 93.38 10 ALA B C 1
ATOM 710 O O . ALA B 1 10 ? -0.558 11.906 1.96 1 93.38 10 ALA B O 1
ATOM 711 N N . VAL B 1 11 ? 0.326 13.578 3.303 1 95.69 11 VAL B N 1
ATOM 712 C CA . VAL B 1 11 ? 1.672 13.422 2.764 1 95.69 11 VAL B CA 1
ATOM 713 C C . VAL B 1 11 ? 2.523 12.602 3.732 1 95.69 11 VAL B C 1
ATOM 715 O O . VAL B 1 11 ? 2.539 12.875 4.934 1 95.69 11 VAL B O 1
ATOM 718 N N . ILE B 1 12 ? 3.143 11.547 3.262 1 96.38 12 ILE B N 1
ATOM 719 C CA . ILE B 1 12 ? 4.129 10.742 3.973 1 96.38 12 ILE B CA 1
ATOM 720 C C . ILE B 1 12 ? 5.5 10.914 3.322 1 96.38 12 ILE B C 1
ATOM 722 O O . ILE B 1 12 ? 5.684 10.578 2.148 1 96.38 12 ILE B O 1
ATOM 726 N N . GLU B 1 13 ? 6.426 11.469 4.133 1 96.25 13 GLU B N 1
ATOM 727 C CA . GLU B 1 13 ? 7.715 11.805 3.533 1 96.25 13 GLU B CA 1
ATOM 728 C C . GLU B 1 13 ? 8.852 11.656 4.543 1 96.25 13 GLU B C 1
ATOM 730 O O . GLU B 1 13 ? 8.617 11.664 5.754 1 96.25 13 GLU B O 1
ATOM 735 N N . ASN B 1 14 ? 9.938 11.289 4.035 1 95.31 14 ASN B N 1
ATOM 736 C CA . ASN B 1 14 ? 11.227 11.367 4.727 1 95.31 14 ASN B CA 1
ATOM 737 C C . ASN B 1 14 ? 12.297 11.984 3.84 1 95.31 14 ASN B C 1
ATOM 739 O O . ASN B 1 14 ? 11.992 12.586 2.811 1 95.31 14 ASN B O 1
ATOM 743 N N . GLU B 1 15 ? 13.477 12.055 4.164 1 95 15 GLU B N 1
ATOM 744 C CA . GLU B 1 15 ? 14.555 12.695 3.414 1 95 15 GLU B CA 1
ATOM 745 C C . GLU B 1 15 ? 14.75 12.023 2.057 1 95 15 GLU B C 1
ATOM 747 O O . GLU B 1 15 ? 15.312 12.625 1.138 1 95 15 GLU B O 1
ATOM 752 N N . PHE B 1 16 ? 14.227 10.789 1.789 1 94.62 16 PHE B N 1
ATOM 753 C CA . PHE B 1 16 ? 14.516 10.008 0.594 1 94.62 16 PHE B CA 1
ATOM 754 C C . PHE B 1 16 ? 13.297 9.938 -0.318 1 94.62 16 PHE B C 1
ATOM 756 O O . PHE B 1 16 ? 13.438 9.781 -1.533 1 94.62 16 PHE B O 1
ATOM 763 N N . ALA B 1 17 ? 12.156 10.031 0.362 1 97 17 ALA B N 1
ATOM 764 C CA . ALA B 1 17 ? 10.922 9.805 -0.385 1 97 17 ALA B CA 1
ATOM 765 C C . ALA B 1 17 ? 9.82 10.75 0.083 1 97 17 ALA B C 1
ATOM 767 O O . ALA B 1 17 ? 9.82 11.195 1.235 1 97 17 ALA B O 1
ATOM 768 N N . SER B 1 18 ? 8.922 11.18 -0.847 1 97.81 18 SER B N 1
ATOM 769 C CA . SER B 1 18 ? 7.746 12 -0.598 1 97.81 18 SER B CA 1
ATOM 770 C C . SER B 1 18 ? 6.547 11.508 -1.399 1 97.81 18 SER B C 1
ATOM 772 O O . SER B 1 18 ? 6.566 11.523 -2.633 1 97.81 18 SER B O 1
ATOM 774 N N . VAL B 1 19 ? 5.555 11.016 -0.694 1 97.94 19 VAL B N 1
ATOM 775 C CA . VAL B 1 19 ? 4.379 10.469 -1.36 1 97.94 19 VAL B CA 1
ATOM 776 C C . VAL B 1 19 ? 3.113 11.07 -0.75 1 97.94 19 VAL B C 1
ATOM 778 O O . VAL B 1 19 ? 3.064 11.344 0.452 1 97.94 19 VAL B O 1
ATOM 781 N N . THR B 1 20 ? 2.148 11.375 -1.586 1 96.94 20 THR B N 1
ATOM 782 C CA . THR B 1 20 ? 0.827 11.805 -1.147 1 96.94 20 THR B CA 1
ATOM 783 C C . THR B 1 20 ? -0.184 10.672 -1.28 1 96.94 20 THR B C 1
ATOM 785 O O . THR B 1 20 ? -0.236 9.992 -2.311 1 96.94 20 THR B O 1
ATOM 788 N N . VAL B 1 21 ? -0.937 10.391 -0.176 1 97.06 21 VAL B N 1
ATOM 789 C CA . VAL B 1 21 ? -1.987 9.375 -0.216 1 97.06 21 VAL B CA 1
ATOM 790 C C . VAL B 1 21 ? -3.355 10.047 -0.126 1 97.06 21 VAL B C 1
ATOM 792 O O . VAL B 1 21 ? -3.549 10.977 0.665 1 97.06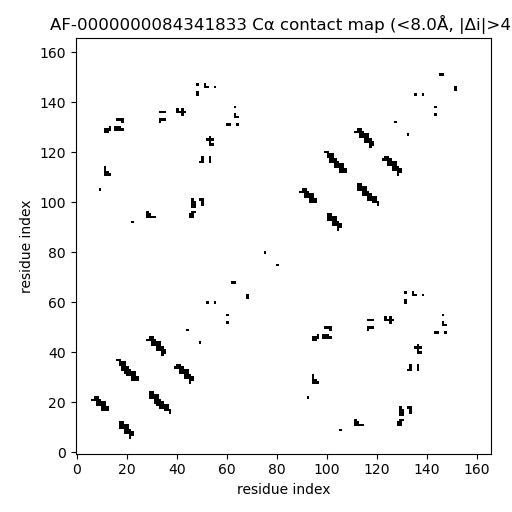 21 VAL B O 1
ATOM 795 N N . VAL B 1 22 ? -4.195 9.609 -1.024 1 94.44 22 VAL B N 1
ATOM 796 C CA . VAL B 1 22 ? -5.539 10.172 -1.107 1 94.44 22 VAL B CA 1
ATOM 797 C C . VAL B 1 22 ? -6.562 9.047 -1.245 1 94.44 22 VAL B C 1
ATOM 799 O O . VAL B 1 22 ? -6.336 8.086 -1.976 1 94.44 22 VAL B O 1
ATOM 802 N N . ILE B 1 23 ? -7.648 9.148 -0.505 1 93.62 23 ILE B N 1
ATOM 803 C CA . ILE B 1 23 ? -8.766 8.242 -0.748 1 93.62 23 ILE B CA 1
ATOM 804 C C . ILE B 1 23 ? -9.555 8.711 -1.969 1 93.62 23 ILE B C 1
ATOM 806 O O . ILE B 1 23 ? -10.164 9.781 -1.949 1 93.62 23 ILE B O 1
ATOM 810 N N . ASP B 1 24 ? -9.445 7.934 -2.994 1 93 24 ASP B N 1
ATOM 811 C CA . ASP B 1 24 ? -10.164 8.234 -4.227 1 93 24 ASP B CA 1
ATOM 812 C C . ASP B 1 24 ? -11.547 7.598 -4.219 1 93 24 ASP B C 1
ATOM 814 O O . ASP B 1 24 ? -11.68 6.371 -4.262 1 93 24 ASP B O 1
ATOM 818 N N . GLU B 1 25 ? -12.578 8.422 -4.219 1 86.06 25 GLU B N 1
ATOM 819 C CA . GLU B 1 25 ? -13.953 7.938 -4.156 1 86.06 25 GLU B CA 1
ATOM 820 C C . GLU B 1 25 ? -14.688 8.195 -5.473 1 86.06 25 GLU B C 1
ATOM 822 O O . GLU B 1 25 ? -15.922 8.195 -5.508 1 86.06 25 GLU B O 1
ATOM 827 N N . ARG B 1 26 ? -14.055 8.672 -6.508 1 81.19 26 ARG B N 1
ATOM 828 C CA . ARG B 1 26 ? -14.68 9.07 -7.766 1 81.19 26 ARG B CA 1
ATOM 829 C C . ARG B 1 26 ? -15.305 7.871 -8.469 1 81.19 26 ARG B C 1
ATOM 831 O O . ARG B 1 26 ? -16.266 8.023 -9.227 1 81.19 26 ARG B O 1
ATOM 838 N N . GLY B 1 27 ? -14.867 6.727 -8.336 1 75 27 GLY B N 1
ATOM 839 C CA . GLY B 1 27 ? -15.461 5.551 -8.953 1 75 27 GLY B CA 1
ATOM 840 C C . GLY B 1 27 ? -16.391 4.793 -8.016 1 75 27 GLY B C 1
ATOM 841 O O . GLY B 1 27 ? -16.875 5.355 -7.031 1 75 27 GLY B O 1
ATOM 842 N N . HIS B 1 28 ? -16.844 3.686 -8.422 1 78 28 HIS B N 1
ATOM 843 C CA . HIS B 1 28 ? -17.75 2.844 -7.652 1 78 28 HIS B CA 1
ATOM 844 C C . HIS B 1 28 ? -17.109 2.408 -6.336 1 78 28 HIS B C 1
ATOM 846 O O . HIS B 1 28 ? -17.75 2.465 -5.281 1 78 28 HIS B O 1
ATOM 852 N N . ASP B 1 29 ? -15.883 2.037 -6.434 1 87.94 29 ASP B N 1
ATOM 853 C CA . ASP B 1 29 ? -15.234 1.565 -5.211 1 87.94 29 ASP B CA 1
ATOM 854 C C . ASP B 1 29 ? -14.156 2.541 -4.75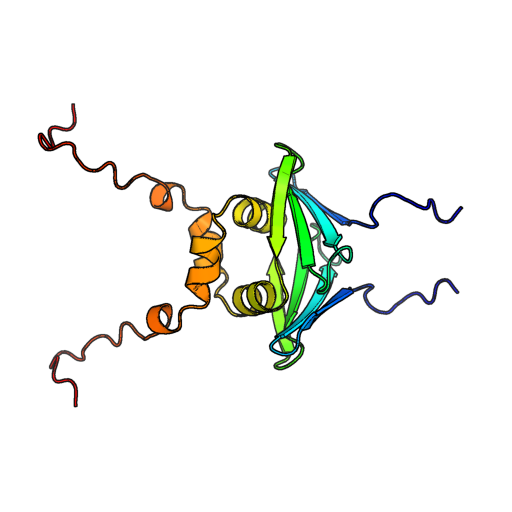4 1 87.94 29 ASP B C 1
ATOM 856 O O . ASP B 1 29 ? -13.516 3.205 -5.574 1 87.94 29 ASP B O 1
ATOM 860 N N . ARG B 1 30 ? -14.062 2.699 -3.514 1 92.88 30 ARG B N 1
ATOM 861 C CA . ARG B 1 30 ? -12.992 3.514 -2.947 1 92.88 30 ARG B CA 1
ATOM 862 C C . ARG B 1 30 ? -11.625 2.898 -3.234 1 92.88 30 ARG B C 1
ATOM 864 O O . ARG B 1 30 ? -11.461 1.678 -3.168 1 92.88 30 ARG B O 1
ATOM 871 N N . ARG B 1 31 ? -10.68 3.709 -3.582 1 96.38 31 ARG B N 1
ATOM 872 C CA . ARG B 1 31 ? -9.305 3.279 -3.812 1 96.38 31 ARG B CA 1
ATOM 873 C C . ARG B 1 31 ? -8.312 4.227 -3.145 1 96.38 31 ARG B C 1
ATOM 875 O O . ARG B 1 31 ? -8.664 5.359 -2.801 1 96.38 31 ARG B O 1
ATOM 882 N N . LEU B 1 32 ? -7.211 3.688 -2.879 1 96.69 32 LEU B N 1
ATOM 883 C CA . LEU B 1 32 ? -6.133 4.531 -2.373 1 96.69 32 LEU B CA 1
ATOM 884 C C . LEU B 1 32 ? -5.262 5.043 -3.516 1 96.69 32 LEU B C 1
ATOM 886 O O . LEU B 1 32 ? -4.656 4.25 -4.242 1 96.69 32 LEU B O 1
ATOM 890 N N . ARG B 1 33 ? -5.32 6.297 -3.729 1 96.81 33 ARG B N 1
ATOM 891 C CA . ARG B 1 33 ? -4.422 6.914 -4.695 1 96.81 33 ARG B CA 1
ATOM 892 C C . ARG B 1 33 ? -3.098 7.305 -4.047 1 96.81 33 ARG B C 1
ATOM 894 O O . ARG B 1 33 ? -3.082 7.98 -3.016 1 96.81 33 ARG B O 1
ATOM 901 N N . VAL B 1 34 ? -1.991 6.793 -4.512 1 97.81 34 VAL B N 1
ATOM 902 C CA . VAL B 1 34 ? -0.643 7.102 -4.051 1 97.81 34 VAL B CA 1
ATOM 903 C C . VAL B 1 34 ? 0.115 7.859 -5.137 1 97.81 34 VAL B C 1
ATOM 905 O O . VAL B 1 34 ? 0.246 7.379 -6.266 1 97.81 34 VAL B O 1
ATOM 908 N N . VAL B 1 35 ? 0.578 8.992 -4.816 1 97.81 35 VAL B N 1
ATOM 909 C CA . VAL B 1 35 ? 1.279 9.836 -5.781 1 97.81 35 VAL B CA 1
ATOM 910 C C . VAL B 1 35 ? 2.715 10.07 -5.312 1 97.81 35 VAL B C 1
ATOM 912 O O . VAL B 1 35 ? 2.941 10.516 -4.188 1 97.81 35 VAL B O 1
ATOM 915 N N . ASP B 1 36 ? 3.723 9.641 -6.117 1 98.06 36 ASP B N 1
ATOM 916 C CA . ASP B 1 36 ? 5.102 10.062 -5.898 1 98.06 36 ASP B CA 1
ATOM 917 C C . ASP B 1 36 ? 5.277 11.547 -6.191 1 98.06 36 ASP B C 1
ATOM 919 O O . ASP B 1 36 ? 5.258 11.961 -7.352 1 98.06 36 ASP B O 1
ATOM 923 N N . ASN B 1 37 ? 5.582 12.305 -5.188 1 97.94 37 ASN B N 1
ATOM 924 C CA . ASN B 1 37 ? 5.602 13.758 -5.332 1 97.94 37 ASN B CA 1
ATOM 925 C C . ASN B 1 37 ? 6.816 14.219 -6.133 1 97.94 37 ASN B C 1
ATOM 927 O O . ASN B 1 37 ? 6.832 15.336 -6.652 1 97.94 37 ASN B O 1
ATOM 931 N N . HIS B 1 38 ? 7.895 13.414 -6.215 1 96.44 38 HIS B N 1
ATOM 932 C CA . HIS B 1 38 ? 9.094 13.797 -6.953 1 96.44 38 HIS B CA 1
ATOM 933 C C . HIS B 1 38 ? 8.859 13.711 -8.461 1 96.44 38 HIS B C 1
ATOM 935 O O . HIS B 1 38 ? 9.289 14.586 -9.211 1 96.44 38 HIS B O 1
ATOM 941 N N . THR B 1 39 ? 8.125 12.703 -8.938 1 96.25 39 THR B N 1
ATOM 942 C CA . THR B 1 39 ? 7.973 12.461 -10.367 1 96.25 39 THR B CA 1
ATOM 943 C C . THR B 1 39 ? 6.531 12.688 -10.812 1 96.25 39 THR B C 1
ATOM 945 O O . THR B 1 39 ? 6.27 12.914 -12 1 96.25 39 THR B O 1
ATOM 948 N N . GLY B 1 40 ? 5.617 12.594 -9.93 1 96.75 40 GLY B N 1
ATOM 949 C CA . GLY B 1 40 ? 4.211 12.719 -10.273 1 96.75 40 GLY B CA 1
ATOM 950 C C . GLY B 1 40 ? 3.561 11.391 -10.625 1 96.75 40 GLY B C 1
ATOM 951 O O . GLY B 1 40 ? 2.377 11.344 -10.961 1 96.75 40 GLY B O 1
ATOM 952 N N . ARG B 1 41 ? 4.359 10.328 -10.516 1 96.94 41 ARG B N 1
ATOM 953 C CA . ARG B 1 41 ? 3.809 9.008 -10.805 1 96.94 41 ARG B CA 1
ATOM 954 C C . ARG B 1 41 ? 2.682 8.656 -9.836 1 96.94 41 ARG B C 1
ATOM 956 O O . ARG B 1 41 ? 2.777 8.938 -8.641 1 96.94 41 ARG B O 1
ATOM 963 N N . THR B 1 42 ? 1.607 8.078 -10.422 1 97.44 42 THR B N 1
ATOM 964 C CA . THR B 1 42 ? 0.412 7.805 -9.625 1 97.44 42 THR B CA 1
ATOM 965 C C . THR B 1 42 ? 0.02 6.332 -9.727 1 97.44 42 THR B C 1
ATOM 967 O O . THR B 1 42 ? 0.062 5.746 -10.812 1 97.44 42 THR B O 1
ATOM 970 N N . ALA B 1 43 ? -0.304 5.727 -8.562 1 97.69 43 ALA B N 1
ATOM 971 C CA . ALA B 1 43 ? -0.827 4.363 -8.508 1 97.69 43 ALA B CA 1
ATOM 972 C C . ALA B 1 43 ? -2.123 4.305 -7.703 1 97.69 43 ALA B C 1
ATOM 974 O O . ALA B 1 43 ? -2.35 5.137 -6.82 1 97.69 43 ALA B O 1
ATOM 97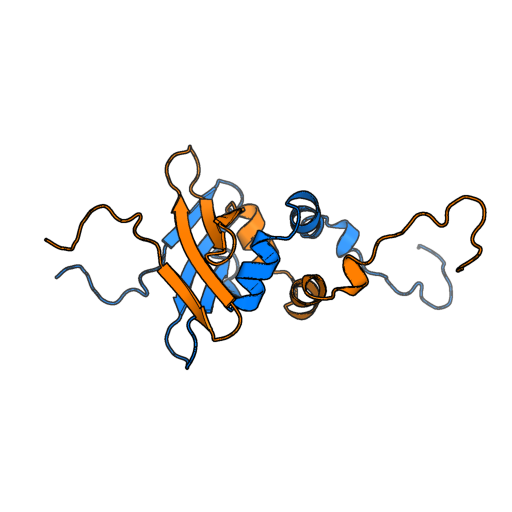5 N N . TYR B 1 44 ? -2.967 3.367 -8.055 1 96.38 44 TYR B N 1
ATOM 976 C CA . TYR B 1 44 ? -4.238 3.162 -7.371 1 96.38 44 TYR B CA 1
ATOM 977 C C . TYR B 1 44 ? -4.312 1.768 -6.762 1 96.38 44 TYR B C 1
ATOM 979 O O . TYR B 1 44 ? -4.055 0.771 -7.441 1 96.38 44 TYR B O 1
ATOM 987 N N . PHE B 1 45 ? -4.613 1.689 -5.461 1 97.06 45 PHE B N 1
ATOM 988 C CA . PHE B 1 45 ? -4.746 0.414 -4.766 1 97.06 45 PHE B CA 1
ATOM 989 C C . PHE B 1 45 ? -6.184 0.19 -4.312 1 97.06 45 PHE B C 1
ATOM 991 O O . PHE B 1 45 ? -6.723 0.977 -3.529 1 97.06 45 PHE B O 1
ATOM 998 N N . ASP B 1 46 ? -6.777 -0.858 -4.758 1 96.81 46 ASP B N 1
ATOM 999 C CA . ASP B 1 46 ? -8.117 -1.229 -4.309 1 96.81 46 ASP B CA 1
ATOM 1000 C C . ASP B 1 46 ? -8.055 -2.033 -3.014 1 96.81 46 ASP B C 1
ATOM 1002 O O . ASP B 1 46 ? -6.977 -2.283 -2.48 1 96.81 46 ASP B O 1
ATOM 1006 N N . ALA B 1 47 ? -9.234 -2.355 -2.537 1 97.25 47 ALA B N 1
ATOM 1007 C CA . ALA B 1 47 ? -9.344 -3.027 -1.245 1 97.25 47 ALA B CA 1
ATOM 1008 C C . ALA B 1 47 ? -8.586 -4.352 -1.249 1 97.25 47 ALA B C 1
ATOM 1010 O O . ALA B 1 47 ? -7.863 -4.664 -0.299 1 97.25 47 ALA B O 1
ATOM 1011 N N . LEU B 1 48 ? -8.695 -5.125 -2.344 1 96.81 48 LEU B N 1
ATOM 1012 C CA . LEU B 1 48 ? -8.07 -6.441 -2.42 1 96.81 48 LEU B CA 1
ATOM 1013 C C . LEU B 1 48 ? -6.551 -6.316 -2.443 1 96.81 48 LEU B C 1
ATOM 1015 O O . LEU B 1 48 ? -5.848 -7.09 -1.787 1 96.81 48 LEU B O 1
ATOM 1019 N N . LEU B 1 49 ? -6.062 -5.363 -3.182 1 96.5 49 LEU B N 1
ATOM 1020 C CA . LEU B 1 49 ? -4.621 -5.141 -3.254 1 96.5 49 LEU B CA 1
ATOM 1021 C C . LEU B 1 49 ? -4.07 -4.695 -1.902 1 96.5 49 LEU B C 1
ATOM 1023 O O . LEU B 1 49 ? -3.043 -5.203 -1.449 1 96.5 49 LEU B O 1
ATOM 1027 N N . LEU B 1 50 ? -4.762 -3.777 -1.229 1 97.44 50 LEU B N 1
ATOM 1028 C CA . LEU B 1 50 ? -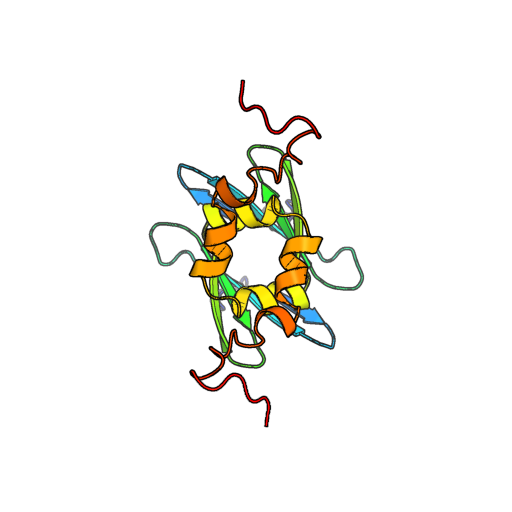4.332 -3.312 0.086 1 97.44 50 LEU B CA 1
ATOM 1029 C C . LEU B 1 50 ? -4.324 -4.457 1.092 1 97.44 50 LEU B C 1
ATOM 1031 O O . LEU B 1 50 ? -3.402 -4.566 1.905 1 97.44 50 LEU B O 1
ATOM 1035 N N . GLU B 1 51 ? -5.367 -5.277 1.011 1 97.56 51 GLU B N 1
ATOM 1036 C CA . GLU B 1 51 ? -5.422 -6.445 1.884 1 97.56 51 GLU B CA 1
ATOM 1037 C C . GLU B 1 51 ? -4.25 -7.387 1.622 1 97.56 51 GLU B C 1
ATOM 1039 O O . GLU B 1 51 ? -3.627 -7.887 2.561 1 97.56 51 GLU B O 1
ATOM 1044 N N . THR B 1 52 ? -3.947 -7.645 0.367 1 95.88 52 THR B N 1
ATOM 1045 C CA . THR B 1 52 ? -2.83 -8.492 -0.032 1 95.88 52 THR B CA 1
ATOM 1046 C C . THR B 1 52 ? -1.511 -7.93 0.488 1 95.88 52 THR B C 1
ATOM 1048 O O . THR B 1 52 ? -0.681 -8.664 1.023 1 95.88 52 THR B O 1
ATOM 1051 N N . LEU B 1 53 ? -1.309 -6.645 0.367 1 96.56 53 LEU B N 1
ATOM 1052 C CA . LEU B 1 53 ? -0.08 -6 0.818 1 96.56 53 LEU B CA 1
ATOM 1053 C C . LEU B 1 53 ? 0.067 -6.109 2.332 1 96.56 53 LEU B C 1
ATOM 1055 O O . LEU B 1 53 ? 1.177 -6.281 2.842 1 96.56 53 LEU B O 1
ATOM 1059 N N . ALA B 1 54 ? -1.057 -6.008 3.035 1 97.06 54 ALA B N 1
ATOM 1060 C CA . ALA B 1 54 ? -1.023 -6.113 4.492 1 97.06 54 ALA B CA 1
ATOM 1061 C C . ALA B 1 54 ? -0.581 -7.508 4.93 1 97.06 54 ALA B C 1
ATOM 1063 O O . ALA B 1 54 ? -0.028 -7.676 6.02 1 97.06 54 ALA B O 1
ATOM 1064 N N . TRP B 1 55 ? -0.813 -8.508 4.051 1 95.31 55 TRP B N 1
ATOM 1065 C CA . TRP B 1 55 ? -0.507 -9.898 4.375 1 95.31 55 TRP B CA 1
ATOM 1066 C C . TRP B 1 55 ? 0.883 -10.281 3.877 1 95.31 55 TRP B C 1
ATOM 1068 O O . TRP B 1 55 ? 1.456 -11.281 4.32 1 95.31 55 TRP B O 1
ATOM 1078 N N . THR B 1 56 ? 1.377 -9.57 2.938 1 94.75 56 THR B N 1
ATOM 1079 C CA . THR B 1 56 ? 2.682 -9.867 2.359 1 94.75 56 THR B CA 1
ATOM 1080 C C . THR B 1 56 ? 3.799 -9.547 3.35 1 94.75 56 THR B C 1
ATOM 1082 O O . THR B 1 56 ? 3.826 -8.461 3.93 1 94.75 56 THR B O 1
ATOM 1085 N N . PRO B 1 57 ? 4.699 -10.508 3.609 1 94.56 57 PRO B N 1
ATOM 1086 C CA . PRO B 1 57 ? 5.828 -10.195 4.492 1 94.56 57 PRO B CA 1
ATOM 1087 C C . PRO B 1 57 ? 6.594 -8.953 4.055 1 94.56 57 PRO B C 1
ATOM 1089 O O . PRO B 1 57 ? 6.836 -8.758 2.861 1 94.56 57 PRO B O 1
ATOM 1092 N N . GLU B 1 58 ? 6.957 -8.102 5.059 1 93.38 58 GLU B N 1
ATOM 1093 C CA . GLU B 1 58 ? 7.645 -6.844 4.77 1 93.38 58 GLU B CA 1
ATOM 1094 C C . GLU B 1 58 ? 8.898 -7.082 3.936 1 93.38 58 GLU B C 1
ATOM 1096 O O . GLU B 1 58 ? 9.234 -6.277 3.064 1 93.38 58 GLU B O 1
ATOM 1101 N N . ALA B 1 59 ? 9.578 -8.219 4.246 1 92 59 ALA B N 1
ATOM 1102 C CA . ALA B 1 59 ? 10.797 -8.539 3.514 1 92 59 ALA B CA 1
ATOM 1103 C C . ALA B 1 59 ? 10.523 -8.688 2.02 1 92 59 ALA B C 1
ATOM 1105 O O . ALA B 1 59 ? 11.344 -8.297 1.188 1 92 59 ALA B O 1
ATOM 1106 N N . GLU B 1 60 ? 9.406 -9.281 1.604 1 91.44 60 GLU B N 1
ATOM 1107 C CA . GLU B 1 60 ? 9.031 -9.438 0.202 1 91.44 60 GLU B CA 1
ATOM 1108 C C . GLU B 1 60 ? 8.695 -8.086 -0.431 1 91.44 60 GLU B C 1
ATOM 1110 O O . GLU B 1 60 ? 9.109 -7.809 -1.561 1 91.44 60 GLU B O 1
ATOM 1115 N N . LEU B 1 61 ? 8.047 -7.238 0.239 1 94.56 61 LEU B N 1
ATOM 1116 C CA . LEU B 1 61 ? 7.719 -5.906 -0.261 1 94.56 61 LEU B CA 1
ATOM 1117 C C . LEU B 1 61 ? 8.984 -5.07 -0.444 1 94.56 61 LEU B C 1
ATOM 1119 O O . LEU B 1 61 ? 9.125 -4.367 -1.447 1 94.56 61 LEU B O 1
ATOM 1123 N N . ARG B 1 62 ? 9.891 -5.258 0.516 1 92.19 62 ARG B N 1
ATOM 1124 C CA . ARG B 1 62 ? 11.133 -4.504 0.429 1 92.19 62 ARG B CA 1
ATOM 1125 C C . ARG B 1 62 ? 12.023 -5.039 -0.689 1 92.19 62 ARG B C 1
ATOM 1127 O O . ARG B 1 62 ? 12.875 -4.316 -1.21 1 92.19 62 ARG B O 1
ATOM 1134 N N . GLY B 1 63 ? 11.766 -6.297 -1.019 1 90.88 63 GLY B N 1
ATOM 1135 C CA . GLY B 1 63 ? 12.461 -6.875 -2.154 1 90.88 63 GLY B CA 1
ATOM 1136 C C . GLY B 1 63 ? 12.18 -6.16 -3.459 1 90.88 63 GLY B C 1
ATOM 1137 O O . GLY B 1 63 ? 13 -6.184 -4.379 1 90.88 63 GLY B O 1
ATOM 1138 N N . LEU B 1 64 ? 11.125 -5.535 -3.574 1 90.75 64 LEU B N 1
ATOM 1139 C CA . LEU B 1 64 ? 10.758 -4.766 -4.758 1 90.75 64 LEU B CA 1
ATOM 1140 C C . LEU B 1 64 ? 11.656 -3.545 -4.918 1 90.75 64 LEU B C 1
ATOM 1142 O O . LEU B 1 64 ? 11.727 -2.959 -6 1 90.75 64 LEU B O 1
ATOM 1146 N N . LEU B 1 65 ? 12.297 -3.105 -3.791 1 86.31 65 LEU B N 1
ATOM 1147 C CA . LEU B 1 65 ? 13.219 -1.978 -3.801 1 86.31 65 LEU B CA 1
ATOM 1148 C C . LEU B 1 65 ? 14.562 -2.385 -4.391 1 86.31 65 LEU B C 1
ATOM 1150 O O . LEU B 1 65 ? 15.383 -1.527 -4.738 1 86.31 65 LEU B O 1
ATOM 1154 N N . ASP B 1 66 ? 14.68 -3.75 -4.418 1 81.5 66 ASP B N 1
ATOM 1155 C CA . ASP B 1 66 ? 15.961 -4.27 -4.883 1 81.5 66 ASP B CA 1
ATOM 1156 C C . ASP B 1 66 ? 16.156 -4.008 -6.375 1 81.5 66 ASP B C 1
ATOM 1158 O O . ASP B 1 66 ? 15.406 -4.539 -7.203 1 81.5 66 ASP B O 1
ATOM 1162 N N . PRO B 1 67 ? 17.125 -3.162 -6.676 1 70.81 67 PRO B N 1
ATOM 1163 C CA . PRO B 1 67 ? 17.406 -2.865 -8.086 1 70.81 67 PRO B CA 1
ATOM 1164 C C . PRO B 1 67 ? 17.688 -4.117 -8.906 1 70.81 67 PRO B C 1
ATOM 1166 O O . PRO B 1 67 ? 17.469 -4.125 -10.125 1 70.81 67 PRO B O 1
ATOM 1169 N N . ALA B 1 68 ? 18.281 -5.117 -8.242 1 63.53 68 ALA B N 1
ATOM 1170 C CA . ALA B 1 68 ? 18.578 -6.352 -8.969 1 63.53 68 ALA B CA 1
ATOM 1171 C C . ALA B 1 68 ? 17.297 -7.008 -9.477 1 63.53 68 ALA B C 1
ATOM 1173 O O . ALA B 1 68 ? 17.328 -7.797 -10.422 1 63.53 68 ALA B O 1
ATOM 1174 N N . ARG B 1 69 ? 16.25 -6.859 -8.875 1 59.16 69 ARG B N 1
ATOM 1175 C CA . ARG B 1 69 ? 14.961 -7.383 -9.297 1 59.16 69 ARG B CA 1
ATOM 1176 C C . ARG B 1 69 ? 14.539 -6.793 -10.641 1 59.16 69 ARG B C 1
ATOM 1178 O O . ARG B 1 69 ? 13.812 -7.43 -11.406 1 59.16 69 ARG B O 1
ATOM 1185 N N . HIS B 1 70 ? 14.758 -5.535 -10.711 1 55.62 70 HIS B N 1
ATOM 1186 C CA . HIS B 1 70 ? 14.453 -4.902 -11.984 1 55.62 70 HIS B CA 1
ATOM 1187 C C . HIS B 1 70 ? 15.609 -5.051 -12.969 1 55.62 70 HIS B C 1
ATOM 1189 O O . HIS B 1 70 ? 15.555 -4.531 -14.086 1 55.62 70 HIS B O 1
ATOM 1195 N N . ARG B 1 71 ? 16.766 -5.383 -12.477 1 48.59 71 ARG B N 1
ATOM 1196 C CA . ARG B 1 71 ? 17.812 -5.676 -13.461 1 48.59 71 ARG B CA 1
ATOM 1197 C C . ARG B 1 71 ? 17.359 -6.773 -14.422 1 48.59 71 ARG B C 1
ATOM 1199 O O . ARG B 1 71 ? 16.969 -7.863 -13.992 1 48.59 71 ARG B O 1
ATOM 1206 N N . TRP B 1 72 ? 17.047 -6.32 -15.484 1 48.44 72 TRP B N 1
ATOM 1207 C CA . TRP B 1 72 ? 16.609 -6.867 -16.766 1 48.44 72 TRP B CA 1
ATOM 1208 C C . TRP B 1 72 ? 17.25 -8.227 -17.031 1 48.44 72 TRP B C 1
ATOM 1210 O O . TRP B 1 72 ? 18.406 -8.461 -16.672 1 48.44 72 TRP B O 1
ATOM 1220 N N . THR B 1 73 ? 16.406 -9.242 -16.922 1 42.38 73 THR B N 1
ATOM 1221 C CA . THR B 1 73 ? 16.562 -10.344 -17.859 1 42.38 73 THR B CA 1
ATOM 1222 C C . THR B 1 73 ? 17.016 -9.836 -19.234 1 42.38 73 THR B C 1
ATOM 1224 O O . THR B 1 73 ? 16.203 -9.375 -20.031 1 42.38 73 THR B O 1
ATOM 1227 N N . VAL B 1 74 ? 17.859 -8.789 -19.297 1 40.69 74 VAL B N 1
ATOM 1228 C CA . VAL B 1 74 ? 18.453 -8.617 -20.609 1 40.69 74 VAL B CA 1
ATOM 1229 C C . VAL B 1 74 ? 18.594 -9.969 -21.297 1 40.69 74 VAL B C 1
ATOM 1231 O O . VAL B 1 74 ? 19.188 -10.891 -20.734 1 40.69 74 VAL B O 1
ATOM 1234 N N . ASP B 1 75 ? 17.562 -1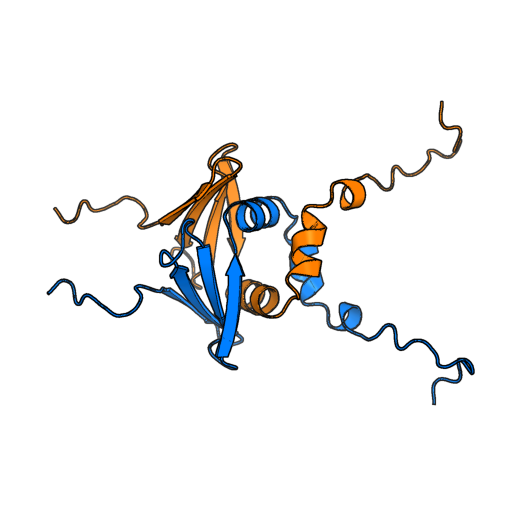0.281 -21.922 1 39.44 75 ASP B N 1
ATOM 1235 C CA . ASP B 1 75 ? 17.734 -11.414 -22.828 1 39.44 75 ASP B CA 1
ATOM 1236 C C . ASP B 1 75 ? 19.172 -11.461 -23.375 1 39.44 75 ASP B C 1
ATOM 1238 O O . ASP B 1 75 ? 19.641 -10.508 -24 1 39.44 75 ASP B O 1
ATOM 1242 N N . PRO B 1 76 ? 20.094 -12.148 -22.75 1 42.5 76 PRO B N 1
ATOM 1243 C CA . PRO B 1 76 ? 21.359 -12.219 -23.484 1 42.5 76 PRO B CA 1
ATOM 1244 C C . PRO B 1 76 ? 21.156 -12.266 -25 1 42.5 76 PRO B C 1
ATOM 1246 O O . PRO B 1 76 ? 20.188 -12.859 -25.484 1 42.5 76 PRO B O 1
ATOM 1249 N N . GLY B 1 77 ? 21.188 -11.148 -25.766 1 39.62 77 GLY B N 1
ATOM 1250 C CA . GLY B 1 77 ? 21.188 -11.398 -27.203 1 39.62 77 GLY B CA 1
ATOM 1251 C C . GLY B 1 77 ? 21.734 -12.773 -27.547 1 39.62 77 GLY B C 1
ATOM 1252 O O . GLY B 1 77 ? 22.281 -13.477 -26.703 1 39.62 77 GLY B O 1
ATOM 1253 N N . PRO B 1 78 ? 21.312 -13.336 -28.688 1 45.75 78 PRO B N 1
ATOM 1254 C CA . PRO B 1 78 ? 21.859 -14.664 -28.969 1 45.75 78 PRO B CA 1
ATOM 1255 C C . PRO B 1 78 ? 23.312 -14.812 -28.531 1 45.75 78 PRO B C 1
ATOM 1257 O O . PRO B 1 78 ? 23.766 -15.922 -28.25 1 45.75 78 PRO B O 1
ATOM 1260 N N . ASP B 1 79 ? 24.141 -13.672 -28.859 1 41.28 79 ASP B N 1
ATOM 1261 C CA . ASP B 1 79 ? 25.562 -13.836 -28.641 1 41.28 79 ASP B CA 1
ATOM 1262 C C . ASP B 1 79 ? 25.922 -13.508 -27.188 1 41.28 79 ASP B C 1
ATOM 1264 O O . ASP B 1 79 ? 25.703 -12.383 -26.734 1 41.28 79 ASP B O 1
ATOM 1268 N N . GLY B 1 80 ? 25.453 -13.93 -26.062 1 43.69 80 GLY B N 1
ATOM 1269 C CA . GLY B 1 80 ? 25.812 -13.922 -24.656 1 43.69 80 GLY B CA 1
ATOM 1270 C C . GLY B 1 80 ? 27.172 -13.312 -24.375 1 43.69 80 GLY B C 1
ATOM 1271 O O . GLY B 1 80 ? 27.781 -13.578 -23.344 1 43.69 80 GLY B O 1
ATOM 1272 N N . THR B 1 81 ? 27.875 -12.711 -25.312 1 40.69 81 THR B N 1
ATOM 1273 C CA . THR B 1 81 ? 29.219 -12.188 -25.062 1 40.69 81 THR B CA 1
ATOM 1274 C C . THR B 1 81 ? 29.141 -10.875 -24.281 1 40.69 81 THR B C 1
ATOM 1276 O O . THR B 1 81 ? 28.438 -9.953 -24.688 1 40.69 81 THR B O 1
ATOM 1279 N N . THR B 1 82 ? 29.109 -10.797 -22.969 1 44.41 82 THR B N 1
ATOM 1280 C CA . THR B 1 82 ? 29.406 -9.617 -22.172 1 44.41 82 THR B CA 1
ATOM 1281 C C . THR B 1 82 ? 30.531 -8.805 -22.812 1 44.41 82 THR B C 1
ATOM 1283 O O . THR B 1 82 ? 31.641 -9.305 -23 1 44.41 82 THR B O 1
ATOM 1286 N N . ARG B 1 83 ? 30.234 -7.746 -23.562 1 28.77 83 ARG B N 1
ATOM 1287 C CA . ARG B 1 83 ? 31.422 -6.965 -23.922 1 28.77 83 ARG B CA 1
ATOM 1288 C C . ARG B 1 83 ? 31.953 -6.199 -22.719 1 28.77 83 ARG B C 1
ATOM 1290 O O . ARG B 1 83 ? 31.172 -5.672 -21.922 1 28.77 83 ARG B O 1
#

Sequence (166 aa):
MCGLGEEAGAVIENEFASVTVVIDERGHDRRLRVVDNHTGRTAYFDALLLETLAWTPEAELRGLLDPARHRWTVDPGPDGTTRMCGLGEEAGAVIENEFASVTVVIDERGHDRRLRVVDNHTGRTAYFDALLLETLAWTPEAELRGLLDPARHRWTVDPGPDGTTR

Foldseek 3Di:
DVPDDPQPWDWDDDPVFIKIWHFDPPDPFTWIWIAGPVPRDIDTHGPVRVVVVVVDPPVVVVVVVDVVVVPDPPVCPVVVDPD/DVPDDPQPWDWDDDPVFIKIWHFDPPDPFTWIWIAGPVPRDIDTHGPVRVVVVVVDPPVVVVCVVPVVVVPDPPVCPVVVDPD

Radius of gyration: 19.29 Å; Cα contacts (8 Å, |Δi|>4): 250; chains: 2; bounding box: 49×66×47 Å

Secondary structure (DSSP, 8-state):
-----S--EEEEE-SS-EEEEEEE-SSSS-EEEEEETTT--EEEE-HHHHHHHHHS-HHHHHHTT-HHHHS------SS----/-----S--EEEEE-SS-EEEEEEE-SSSS-EEEEEETTT--EEEE-HHHHHHHHHS-HHHHHHTT-HHHHS------SS----

pLDDT: mean 79.38, std 23.44, range [27.19, 98.06]

Nearest PDB structures (foldseek):
  7k04-assembly1_1  TM=6.968E-01  e=1.149E+00  Saccharomyces cerevisiae S288C
  2l2i-assembly1_A  TM=6.909E-01  e=1.551E+00  Saccharomyces cerevisiae S288C
  5oqm-assembly1_1  TM=6.871E-01  e=2.825E+00  Saccharomyces cerevisiae S288C
  5z4g-assembly2_B  TM=6.349E-01  e=2.506E+00  Ramazzottius varieornatus
  3lwt-assembly1_X  TM=3.662E-01  e=1.647E+00  Saccharomyces cerevisiae